Protein AF-A0A3B0UXI0-F1 (afdb_monomer)

Radius of gyration: 10.32 Å; Cα contacts (8 Å, |Δi|>4): 67; chains: 1; bounding box: 24×20×22 Å

InterPro domains:
  IPR001789 Signal transduction response regulator, receiver domain [PS50110] (3-47)
  IPR011006 CheY-like superfamily [SSF52172] (1-47)

pLDDT: mean 89.62, std 4.85, range [71.62, 94.56]

Nearest PDB structures (foldseek):
  3c3m-assembly1_A-2  TM=9.387E-01  e=1.139E-02  Methanoculleus marisnigri JR1
  3eq2-assembly1_B  TM=9.618E-01  e=2.117E-02  Pseudomonas aeruginosa
  8uvk-assembly1_A  TM=9.441E-01  e=1.360E-01  Campylobacter jejuni
  5m7n-assembly1_B  TM=9.172E-01  e=1.106E-01  Brucella abortus str. 2308 A
  8phn-assembly1_A  TM=9.478E-01  e=1.672E-01  Thermochaetoides thermophila

Mean predicted aligned error: 3.57 Å

Organism: NCBI:txid652676

Structure (mmCIF, N/CA/C/O backbone):
data_AF-A0A3B0UXI0-F1
#
_entry.id   AF-A0A3B0UXI0-F1
#
loop_
_atom_site.group_PDB
_atom_site.id
_atom_site.type_symbol
_atom_site.label_atom_id
_atom_site.label_alt_id
_atom_site.label_comp_id
_atom_site.label_asym_id
_atom_site.label_entity_id
_atom_site.label_seq_id
_atom_site.pdbx_PDB_ins_code
_atom_site.Cartn_x
_atom_site.Cartn_y
_atom_site.Cartn_z
_atom_site.occupancy
_atom_site.B_iso_or_equiv
_atom_site.auth_seq_id
_atom_site.auth_comp_id
_atom_site.auth_asym_id
_atom_site.auth_atom_id
_atom_site.pdbx_PDB_model_num
ATOM 1 N N . MET A 1 1 ? -10.298 -1.694 11.138 1.00 71.62 1 MET A N 1
ATOM 2 C CA . MET A 1 1 ? -9.897 -0.831 10.014 1.00 71.62 1 MET A CA 1
ATOM 3 C C . MET A 1 1 ? -8.491 -0.357 10.317 1.00 71.62 1 MET A C 1
ATOM 5 O O . MET A 1 1 ? -8.328 0.407 11.256 1.00 71.62 1 MET A O 1
ATOM 9 N N . ALA A 1 2 ? -7.500 -0.921 9.632 1.00 85.75 2 ALA A N 1
ATOM 10 C CA . ALA A 1 2 ? -6.087 -0.580 9.815 1.00 85.75 2 ALA A CA 1
ATOM 11 C C . ALA A 1 2 ? -5.540 -0.009 8.505 1.00 85.75 2 ALA A C 1
ATOM 13 O O . ALA A 1 2 ? -6.068 -0.341 7.437 1.00 85.75 2 ALA A O 1
ATOM 14 N N . ARG A 1 3 ? -4.524 0.843 8.598 1.00 89.06 3 ARG A N 1
ATOM 15 C CA . ARG A 1 3 ? -3.808 1.448 7.476 1.00 89.06 3 ARG A CA 1
ATOM 16 C C . ARG A 1 3 ? -2.609 0.585 7.122 1.00 89.06 3 ARG A C 1
ATOM 18 O O . ARG A 1 3 ? -1.677 0.472 7.909 1.00 89.06 3 ARG A O 1
ATOM 25 N N . ILE A 1 4 ? -2.653 -0.033 5.948 1.00 91.25 4 ILE A N 1
ATOM 26 C CA . ILE A 1 4 ? -1.654 -1.009 5.508 1.00 91.25 4 ILE A CA 1
ATOM 27 C C . ILE A 1 4 ? -0.957 -0.479 4.265 1.00 91.25 4 ILE A C 1
ATOM 29 O O . ILE A 1 4 ? -1.604 -0.117 3.284 1.00 91.25 4 ILE A O 1
ATOM 33 N N . PHE A 1 5 ? 0.370 -0.440 4.302 1.00 92.44 5 PHE A N 1
ATOM 34 C CA . PHE A 1 5 ? 1.182 -0.068 3.150 1.00 92.44 5 PHE A CA 1
ATOM 35 C C . PHE A 1 5 ? 1.746 -1.351 2.549 1.00 92.44 5 PHE A C 1
ATOM 37 O O . PHE A 1 5 ? 2.361 -2.149 3.255 1.00 92.44 5 PHE A O 1
ATOM 44 N N . VAL A 1 6 ? 1.512 -1.559 1.257 1.00 91.75 6 VAL A N 1
ATOM 45 C CA . VAL A 1 6 ? 2.017 -2.719 0.517 1.00 91.75 6 VAL A CA 1
ATOM 46 C C . VAL A 1 6 ? 3.011 -2.202 -0.511 1.00 91.75 6 VAL A C 1
ATOM 48 O O . VAL A 1 6 ? 2.642 -1.400 -1.368 1.00 91.75 6 VAL A O 1
ATOM 51 N N . ILE A 1 7 ? 4.264 -2.637 -0.388 1.00 92.25 7 ILE A N 1
ATOM 52 C CA . ILE A 1 7 ? 5.373 -2.225 -1.250 1.00 92.25 7 ILE A CA 1
ATOM 53 C C . ILE A 1 7 ? 5.912 -3.471 -1.946 1.00 92.25 7 ILE A C 1
ATOM 55 O O . ILE A 1 7 ?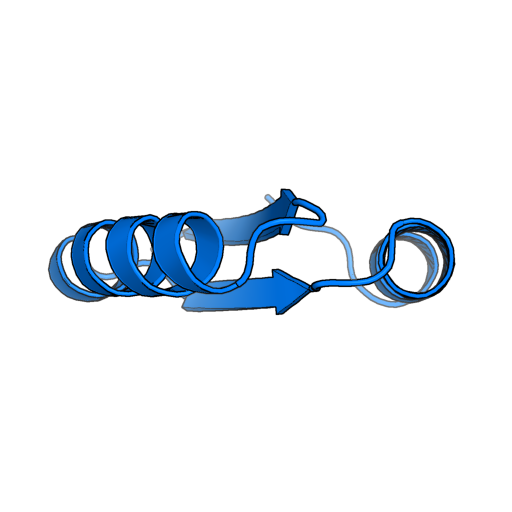 6.435 -4.356 -1.272 1.00 92.25 7 ILE A O 1
ATOM 59 N N . ASP A 1 8 ? 5.779 -3.527 -3.265 1.00 91.19 8 ASP A N 1
ATOM 60 C CA . ASP A 1 8 ? 6.246 -4.638 -4.100 1.00 91.19 8 ASP A CA 1
ATOM 61 C C . ASP A 1 8 ? 6.507 -4.121 -5.523 1.00 91.19 8 ASP A C 1
ATOM 63 O O . ASP A 1 8 ? 5.779 -3.252 -5.998 1.00 91.19 8 ASP A O 1
ATOM 67 N N . ASP A 1 9 ? 7.548 -4.594 -6.203 1.00 89.06 9 ASP A N 1
ATOM 68 C CA . ASP A 1 9 ? 7.863 -4.175 -7.573 1.00 89.06 9 ASP A CA 1
ATOM 69 C C . ASP A 1 9 ? 6.994 -4.883 -8.630 1.00 89.06 9 ASP A C 1
ATOM 71 O O . ASP A 1 9 ? 6.901 -4.417 -9.771 1.00 89.06 9 ASP A O 1
ATOM 75 N N . ASP A 1 10 ? 6.287 -5.954 -8.255 1.00 93.06 10 ASP A N 1
ATOM 76 C CA . ASP A 1 10 ? 5.311 -6.626 -9.107 1.00 93.06 10 ASP A CA 1
ATOM 77 C C . ASP A 1 10 ? 3.908 -6.013 -8.957 1.00 93.06 10 ASP A C 1
ATOM 79 O O . ASP A 1 10 ? 3.158 -6.268 -8.009 1.00 93.06 10 ASP A O 1
ATOM 83 N N . GLU A 1 11 ? 3.488 -5.244 -9.963 1.00 91.06 11 GLU A N 1
ATOM 84 C CA . GLU A 1 11 ? 2.163 -4.623 -9.966 1.00 91.06 11 GLU A CA 1
ATOM 85 C C . GLU A 1 11 ? 0.985 -5.615 -9.943 1.00 91.06 11 GLU A C 1
ATOM 87 O O . GLU A 1 11 ? -0.116 -5.255 -9.512 1.00 91.06 11 GLU A O 1
ATOM 92 N N . GLN A 1 12 ? 1.137 -6.830 -10.482 1.00 93.62 12 GLN A N 1
ATOM 93 C CA . GLN A 1 12 ? 0.056 -7.819 -10.483 1.00 93.62 12 GLN A CA 1
ATOM 94 C C . GLN A 1 12 ? -0.186 -8.339 -9.070 1.00 93.62 12 GLN A C 1
ATOM 96 O O . GLN A 1 12 ? -1.339 -8.385 -8.626 1.00 93.62 12 GLN A O 1
ATOM 101 N N . LEU A 1 13 ? 0.892 -8.661 -8.352 1.00 93.75 13 LEU A N 1
ATOM 102 C CA . LEU A 1 13 ? 0.823 -9.063 -6.952 1.00 93.75 13 LEU A CA 1
ATOM 103 C C . LEU A 1 13 ? 0.263 -7.928 -6.089 1.00 93.75 13 LEU A C 1
ATOM 105 O O . LEU A 1 13 ? -0.680 -8.148 -5.325 1.00 93.75 13 LEU A O 1
ATOM 109 N N . LEU A 1 14 ? 0.766 -6.706 -6.284 1.00 94.44 14 LEU A N 1
ATOM 110 C CA . LEU A 1 14 ? 0.330 -5.506 -5.570 1.00 94.44 14 LEU A CA 1
ATOM 111 C C . LEU A 1 14 ? -1.190 -5.294 -5.685 1.00 94.44 14 LEU A C 1
ATOM 113 O O . LEU A 1 14 ? -1.884 -5.104 -4.684 1.00 94.44 14 LEU A O 1
ATOM 117 N N . ARG A 1 15 ? -1.727 -5.398 -6.910 1.00 93.38 15 ARG A N 1
ATOM 118 C CA . ARG A 1 15 ? -3.170 -5.295 -7.186 1.00 93.38 15 ARG A CA 1
ATOM 119 C C . ARG A 1 15 ? -3.962 -6.423 -6.528 1.00 93.38 15 ARG A C 1
ATOM 121 O O . ARG A 1 15 ? -5.017 -6.165 -5.950 1.00 93.38 15 ARG A O 1
ATOM 128 N N . MET A 1 16 ? -3.470 -7.661 -6.596 1.00 94.56 16 MET A N 1
ATOM 129 C CA . MET A 1 16 ? -4.142 -8.812 -5.987 1.00 94.56 16 MET A CA 1
ATOM 130 C C . MET A 1 16 ? -4.243 -8.661 -4.464 1.00 94.56 16 MET A C 1
ATOM 132 O O . MET A 1 16 ? -5.325 -8.834 -3.900 1.00 94.56 16 MET A O 1
ATOM 136 N N . VAL A 1 17 ? -3.138 -8.305 -3.806 1.00 94.25 17 VAL A N 1
ATOM 137 C CA . VAL A 1 17 ? -3.087 -8.089 -2.353 1.00 94.25 17 VAL A CA 1
ATOM 138 C C . VAL A 1 17 ? -3.989 -6.925 -1.952 1.00 94.25 17 VAL A C 1
ATOM 140 O O . VAL A 1 17 ? -4.747 -7.044 -0.987 1.00 94.25 17 VAL A O 1
ATOM 143 N N . GLY A 1 18 ? -3.977 -5.836 -2.725 1.00 93.75 18 GLY A N 1
ATOM 144 C CA . GLY A 1 18 ? -4.841 -4.688 -2.477 1.00 93.75 18 GLY A CA 1
ATOM 145 C C . GLY A 1 18 ? -6.324 -5.059 -2.443 1.00 93.75 18 GLY A C 1
ATOM 146 O O . GLY A 1 18 ? -7.019 -4.774 -1.470 1.00 93.75 18 GLY A O 1
ATOM 147 N N . LEU A 1 19 ? -6.792 -5.811 -3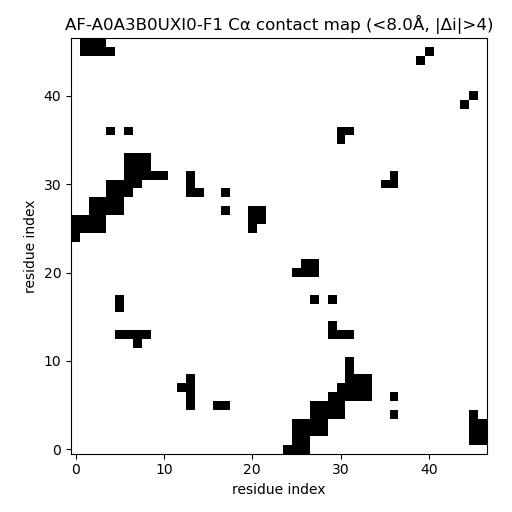.442 1.00 94.06 19 LEU A N 1
ATOM 148 C CA . LEU A 1 19 ? -8.181 -6.276 -3.491 1.00 94.06 19 LEU A CA 1
ATOM 149 C C . LEU A 1 19 ? -8.561 -7.141 -2.279 1.00 94.06 19 LEU A C 1
ATOM 151 O O . LEU A 1 19 ? -9.687 -7.056 -1.790 1.00 94.06 19 LEU A O 1
ATOM 155 N N . MET A 1 20 ? -7.653 -7.985 -1.781 1.00 93.75 20 MET A N 1
ATOM 156 C CA . MET A 1 20 ? -7.924 -8.822 -0.605 1.00 93.75 20 MET A CA 1
ATOM 157 C C . MET A 1 20 ? -8.055 -7.986 0.673 1.00 93.75 20 MET A C 1
ATOM 159 O O . MET A 1 20 ? -8.968 -8.216 1.469 1.00 93.75 20 MET A O 1
ATOM 163 N N . LEU A 1 21 ? -7.173 -7.002 0.857 1.00 92.62 21 LEU A N 1
ATOM 164 C CA . LEU A 1 21 ? -7.143 -6.153 2.047 1.00 92.62 21 LEU A CA 1
ATOM 165 C C . LEU A 1 21 ? -8.287 -5.127 2.067 1.00 92.62 21 LEU A C 1
ATOM 167 O O . LEU A 1 21 ? -8.900 -4.930 3.118 1.00 92.62 21 LEU A O 1
ATOM 171 N N . GLU A 1 22 ? -8.655 -4.550 0.918 1.00 92.50 22 GLU A N 1
ATOM 172 C CA . GLU A 1 22 ? -9.852 -3.700 0.801 1.00 92.50 22 GLU A CA 1
ATOM 173 C C . GLU A 1 22 ? -11.123 -4.464 1.160 1.00 92.50 22 GLU A C 1
ATOM 175 O O . GLU A 1 22 ? -11.957 -3.967 1.918 1.00 92.50 22 GLU A O 1
ATOM 180 N N . ARG A 1 23 ? -11.263 -5.709 0.680 1.00 92.44 23 ARG A N 1
ATOM 181 C CA . ARG A 1 23 ? -12.401 -6.571 1.038 1.00 92.44 23 ARG A CA 1
ATOM 182 C C . ARG A 1 23 ? -12.453 -6.888 2.532 1.00 92.44 23 ARG A C 1
ATOM 184 O O . ARG A 1 23 ? -13.539 -7.125 3.054 1.00 92.44 23 ARG A O 1
ATOM 191 N N . GLY A 1 24 ? -11.307 -6.875 3.213 1.00 91.25 24 GLY A N 1
ATOM 192 C CA . GLY A 1 24 ? -11.207 -6.979 4.670 1.00 91.25 24 GLY A CA 1
ATOM 193 C C . GLY A 1 24 ? -11.596 -5.699 5.425 1.00 91.25 24 GLY A 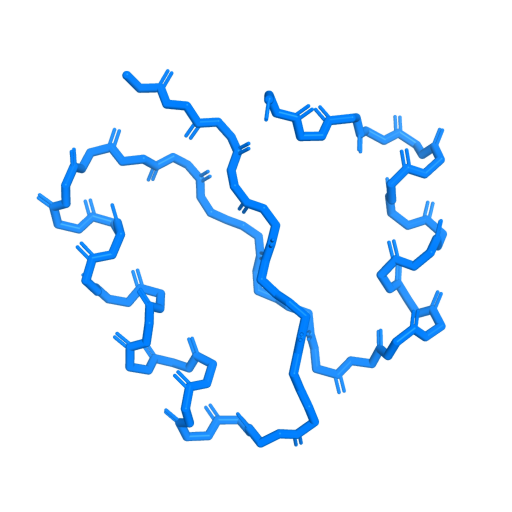C 1
ATOM 194 O O . GLY A 1 24 ? -11.646 -5.711 6.653 1.00 91.25 24 GLY A O 1
ATOM 195 N N . GLY A 1 25 ? -11.886 -4.598 4.722 1.00 92.88 25 GLY A N 1
ATOM 196 C CA . GLY A 1 25 ? -12.221 -3.305 5.322 1.00 92.88 25 GLY A CA 1
ATOM 197 C C . GLY A 1 25 ? -11.001 -2.543 5.847 1.00 92.88 25 GLY A C 1
ATOM 198 O O . GLY A 1 25 ? -11.113 -1.801 6.828 1.00 92.88 25 GLY A O 1
ATOM 199 N N . HIS A 1 26 ? -9.826 -2.757 5.248 1.00 92.69 26 HIS A N 1
ATOM 200 C CA . HIS A 1 26 ? -8.608 -2.002 5.542 1.00 92.69 26 HIS A CA 1
ATOM 201 C C . HIS A 1 26 ? -8.439 -0.832 4.571 1.00 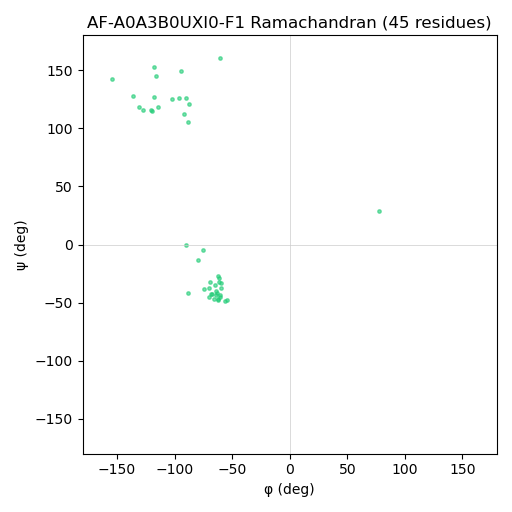92.69 26 HIS A C 1
ATOM 203 O O . HIS A 1 26 ? -8.844 -0.914 3.415 1.00 92.69 26 HIS A O 1
ATOM 209 N N . ASN A 1 27 ? -7.810 0.245 5.045 1.00 89.75 27 ASN A N 1
ATOM 210 C CA . AS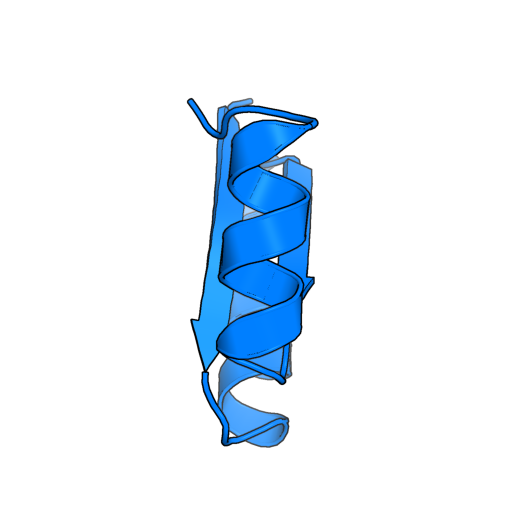N A 1 27 ? -7.346 1.317 4.172 1.00 89.75 27 ASN A CA 1
ATOM 211 C C . ASN A 1 27 ? -5.954 0.940 3.692 1.00 89.75 27 ASN A C 1
ATOM 213 O O . ASN A 1 27 ? -5.056 0.733 4.509 1.00 89.75 27 ASN A O 1
ATOM 217 N N . ILE A 1 28 ? -5.781 0.833 2.385 1.00 92.38 28 ILE A N 1
ATOM 218 C CA . ILE A 1 28 ? -4.531 0.366 1.800 1.00 92.38 28 ILE A CA 1
ATOM 219 C C . ILE A 1 28 ? -3.876 1.451 0.960 1.00 92.38 28 ILE A C 1
ATOM 221 O O . ILE A 1 28 ? -4.547 2.208 0.261 1.00 92.38 28 ILE A O 1
ATOM 225 N N . THR A 1 29 ? -2.5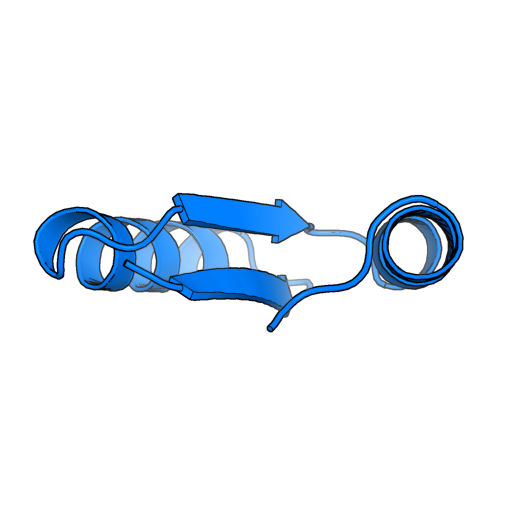51 1.467 0.996 1.00 92.19 29 THR A N 1
ATOM 226 C CA . THR A 1 29 ? -1.720 2.251 0.087 1.00 92.19 29 THR A CA 1
ATOM 227 C C . THR A 1 29 ? -0.822 1.277 -0.659 1.00 92.19 29 THR A C 1
ATOM 229 O O . THR A 1 29 ? -0.012 0.579 -0.048 1.00 92.19 29 THR A O 1
ATOM 232 N N . LEU A 1 30 ? -1.008 1.193 -1.974 1.00 93.00 30 LEU A N 1
ATOM 233 C CA . 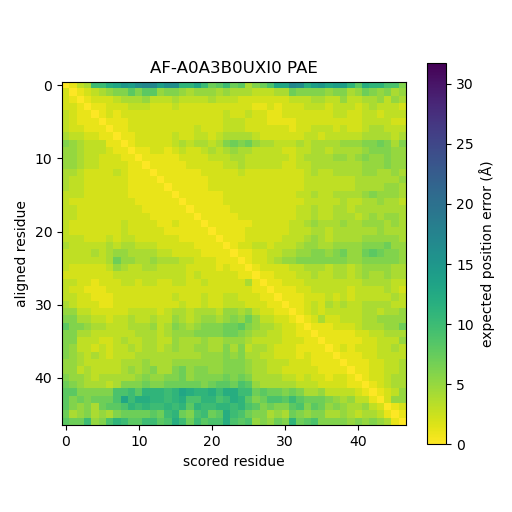LEU A 1 30 ? -0.223 0.333 -2.853 1.00 93.00 30 LEU A CA 1
ATOM 234 C C . LEU A 1 30 ? 0.906 1.151 -3.474 1.00 93.00 30 LEU A C 1
ATOM 236 O O . LEU A 1 30 ? 0.651 2.191 -4.081 1.00 93.00 30 LEU A O 1
ATOM 240 N N . ILE A 1 31 ? 2.139 0.678 -3.332 1.00 93.69 31 ILE A N 1
ATOM 241 C CA . ILE A 1 31 ? 3.334 1.391 -3.771 1.00 93.69 31 ILE A CA 1
ATOM 242 C C . ILE A 1 31 ? 4.203 0.433 -4.587 1.00 93.69 31 ILE A C 1
ATOM 244 O O . ILE A 1 31 ? 4.670 -0.573 -4.064 1.00 93.69 31 ILE A O 1
ATOM 248 N N . ASN A 1 32 ? 4.436 0.740 -5.864 1.00 92.25 32 ASN A N 1
ATOM 249 C CA . ASN A 1 32 ? 5.242 -0.115 -6.748 1.00 92.25 32 ASN A CA 1
ATOM 250 C C . ASN A 1 32 ? 6.745 0.228 -6.749 1.00 9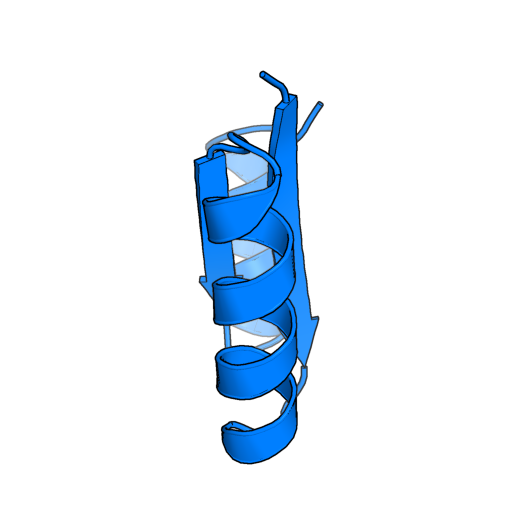2.25 32 ASN A C 1
ATOM 252 O O . ASN A 1 32 ? 7.538 -0.367 -7.473 1.00 92.25 32 ASN A O 1
ATOM 256 N N . SER A 1 33 ? 7.131 1.236 -5.970 1.00 90.00 33 SER A N 1
ATOM 257 C CA . SER A 1 33 ? 8.475 1.798 -5.921 1.00 90.00 33 SER A CA 1
ATOM 258 C C . SER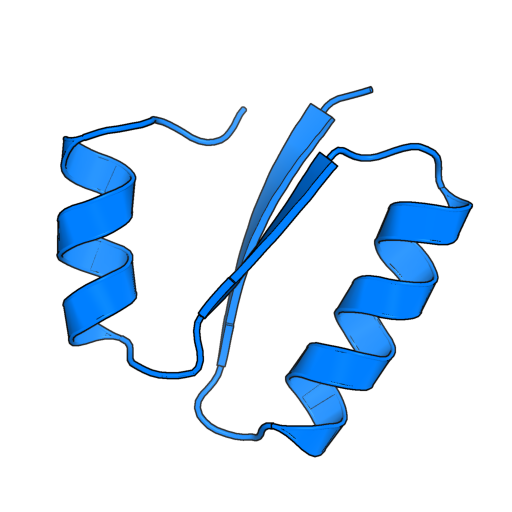 A 1 33 ? 8.957 1.821 -4.470 1.00 90.00 33 SER A C 1
ATOM 260 O O . SER A 1 33 ? 8.393 2.539 -3.638 1.00 90.00 33 SER A O 1
ATOM 262 N N . PRO A 1 34 ? 10.014 1.066 -4.127 1.00 84.56 34 PRO A N 1
ATOM 263 C CA . PRO A 1 34 ? 10.533 1.027 -2.761 1.00 84.56 34 PRO A CA 1
ATOM 264 C C . PRO A 1 34 ? 10.984 2.399 -2.239 1.00 84.56 34 PRO A C 1
ATOM 266 O O . PRO A 1 34 ? 10.843 2.690 -1.052 1.00 84.56 34 PRO A O 1
ATOM 269 N N . LEU A 1 35 ? 11.501 3.253 -3.130 1.00 89.25 35 LEU A N 1
ATOM 270 C CA . LEU A 1 35 ? 11.901 4.627 -2.813 1.00 89.25 35 LEU A CA 1
ATOM 271 C C . LEU A 1 35 ? 10.695 5.485 -2.427 1.00 89.25 35 LEU A C 1
ATOM 273 O O . LEU A 1 35 ? 10.729 6.146 -1.390 1.00 89.25 35 LEU A O 1
ATOM 277 N N . ASP A 1 36 ? 9.615 5.414 -3.206 1.00 87.81 36 ASP A N 1
ATOM 278 C CA . ASP A 1 36 ? 8.385 6.147 -2.898 1.00 87.81 36 ASP A CA 1
ATOM 279 C C . ASP A 1 36 ? 7.762 5.639 -1.595 1.00 87.81 36 ASP A C 1
ATOM 281 O O . ASP A 1 36 ? 7.267 6.429 -0.792 1.00 87.81 36 ASP A O 1
ATOM 285 N N . GLY A 1 37 ? 7.879 4.334 -1.328 1.00 87.81 37 GLY A N 1
ATOM 286 C CA . GLY A 1 37 ? 7.423 3.709 -0.088 1.00 87.81 37 GLY A CA 1
ATOM 287 C C . GLY A 1 37 ? 8.116 4.267 1.144 1.00 87.81 37 GLY A C 1
ATOM 288 O O . GLY A 1 37 ? 7.461 4.611 2.129 1.00 87.81 37 GLY A O 1
ATOM 289 N N . LEU A 1 38 ? 9.437 4.428 1.074 1.00 88.06 38 LEU A N 1
ATOM 290 C CA . LEU A 1 38 ? 10.218 5.020 2.156 1.00 88.06 38 LEU A CA 1
ATOM 291 C C . LEU A 1 38 ? 9.847 6.485 2.413 1.00 88.06 38 LEU A C 1
ATOM 293 O O . LEU A 1 38 ? 9.771 6.893 3.573 1.00 88.06 38 LEU A O 1
ATOM 297 N N . GLU A 1 39 ? 9.602 7.276 1.368 1.00 89.50 39 GLU A N 1
ATOM 298 C CA . GLU A 1 39 ? 9.184 8.675 1.520 1.00 89.50 39 GLU A CA 1
ATOM 299 C C . GLU A 1 39 ? 7.755 8.795 2.073 1.00 89.50 39 GLU A C 1
ATOM 301 O O . GLU A 1 39 ? 7.483 9.637 2.938 1.00 89.50 39 GLU A O 1
ATOM 306 N N . GLN A 1 40 ? 6.848 7.905 1.662 1.00 85.75 40 GLN A N 1
ATOM 307 C CA . GLN A 1 40 ? 5.478 7.880 2.171 1.00 85.75 40 GLN A CA 1
ATOM 308 C C . GLN A 1 40 ? 5.411 7.471 3.642 1.00 85.75 40 GLN A C 1
ATOM 310 O O . GLN A 1 40 ? 4.738 8.155 4.405 1.00 85.75 40 GLN A O 1
ATOM 315 N N . ILE A 1 41 ? 6.168 6.455 4.072 1.00 88.31 41 ILE A N 1
ATOM 316 C CA . ILE A 1 41 ? 6.208 6.011 5.481 1.00 88.31 41 ILE A CA 1
ATOM 317 C C . ILE A 1 41 ? 6.710 7.120 6.423 1.00 88.31 41 ILE A C 1
ATOM 319 O O . ILE A 1 41 ? 6.302 7.198 7.586 1.00 88.31 41 ILE A O 1
ATOM 323 N N . LYS A 1 42 ? 7.608 7.994 5.946 1.00 84.69 42 LYS A N 1
ATOM 324 C CA . LYS A 1 42 ? 8.078 9.153 6.725 1.00 84.69 42 LYS A CA 1
ATOM 325 C C . LYS A 1 42 ? 6.985 10.204 6.920 1.00 84.69 42 LYS A C 1
ATOM 327 O O . LYS A 1 42 ? 6.996 10.888 7.943 1.00 84.69 42 LYS A O 1
ATOM 332 N N . THR A 1 43 ? 6.084 10.340 5.948 1.00 81.75 43 THR A N 1
ATOM 333 C CA . THR A 1 43 ? 5.024 11.358 5.932 1.00 81.75 43 THR A CA 1
ATOM 334 C C . THR A 1 43 ? 3.755 10.872 6.630 1.00 81.75 43 THR A C 1
ATOM 336 O O . THR A 1 43 ? 3.155 11.619 7.400 1.00 81.75 43 THR A O 1
ATOM 339 N N . ASP A 1 44 ? 3.369 9.618 6.405 1.00 79.38 44 ASP A N 1
ATOM 340 C CA . ASP A 1 44 ? 2.227 8.969 7.040 1.00 79.38 44 ASP A CA 1
ATOM 341 C C . ASP A 1 44 ? 2.615 7.553 7.471 1.00 79.38 44 ASP A C 1
ATOM 343 O O . ASP A 1 44 ? 3.149 6.767 6.689 1.00 79.38 44 ASP A O 1
ATOM 347 N N . LYS A 1 45 ? 2.375 7.237 8.745 1.00 80.12 45 LYS A N 1
ATOM 348 C CA . LYS A 1 45 ? 2.761 5.946 9.314 1.00 80.12 45 LYS A CA 1
ATOM 349 C C . LYS A 1 45 ? 1.618 4.945 9.136 1.00 80.12 45 LYS A C 1
ATOM 351 O O . LYS A 1 45 ? 0.509 5.254 9.590 1.00 80.12 45 LYS A O 1
ATOM 356 N N . PRO A 1 46 ? 1.875 3.764 8.540 1.00 83.25 46 PRO A N 1
ATOM 357 C CA . PRO A 1 46 ? 0.940 2.650 8.633 1.00 83.25 46 PRO A CA 1
ATOM 358 C C . PRO A 1 46 ? 0.756 2.240 10.101 1.00 83.25 46 PRO A C 1
ATOM 360 O O . PRO A 1 46 ? 1.568 2.603 10.960 1.00 83.25 46 PRO A O 1
ATOM 363 N N . ASP A 1 47 ? -0.336 1.530 10.377 1.00 80.25 47 ASP A N 1
ATOM 364 C CA . ASP A 1 47 ? -0.645 1.037 11.725 1.00 80.25 47 ASP A CA 1
ATOM 365 C C . ASP A 1 47 ? 0.191 -0.199 12.105 1.00 80.25 47 ASP A C 1
ATOM 367 O O . ASP A 1 47 ? 0.588 -0.967 11.195 1.00 80.25 47 ASP A O 1
#

Solvent-accessible surface area (backbone atoms only — not comparable to full-atom values): 2764 Å² total; per-residue (Å²): 118,49,40,44,72,48,74,42,77,49,64,68,59,46,52,53,54,48,56,56,41,46,75,70,52,31,50,74,46,81,30,64,40,72,70,60,43,56,56,44,49,75,75,51,72,61,110

Foldseek 3Di:
DWEEEAEALDPVVLVVVVVVVVVVVYHYDGHNDVVVVVVVCVVDPTD

Sequence (47 aa):
MARIFVIDDDEQLLRMVGLMLERGGHNITLINSPLDGLEQIKTDKPD

Secondary structure (DSSP, 8-state):
--EEEEE-S-HHHHHHHHHHHHHTT-EEEEES-HHHHHHHHHHS---